Protein AF-A0A7X7MPJ1-F1 (afdb_monomer_lite)

Secondary structure (DSSP, 8-state):
-------------------------------PPP-SPPPP-TTTSEEEEEEES-TTSGGGGS-TT-S-TT-TTEEEEEEEEEHHHH-SBTTB--THHHHHHHHHHHHTT-EEEEEEES--SS-S-SS-HHHHHH-

Sequence (135 aa):
MSAIFQAVGRLGVCAAVLAGALRAEERITLRPQDDGRALLNPGMGWTMHFYSNIPGNYGSKLEPSDALDGFPGCSVVYLRIPWSYLEPEEGVFNWAILDTPAQRWIARGGRVAFRITCSESWLRYATPEWVKKAG

Structure (mmCIF, N/CA/C/O backbone):
data_AF-A0A7X7MPJ1-F1
#
_entry.id   AF-A0A7X7MPJ1-F1
#
loop_
_atom_site.group_PDB
_atom_site.id
_atom_site.type_symbol
_atom_site.label_atom_id
_atom_site.label_alt_id
_atom_site.label_comp_id
_atom_site.label_asym_id
_atom_site.label_entity_id
_atom_site.label_seq_id
_atom_site.pdbx_PDB_ins_code
_atom_site.Cartn_x
_atom_site.Cartn_y
_atom_site.Cartn_z
_atom_site.occupancy
_atom_site.B_iso_or_equiv
_atom_site.auth_seq_id
_atom_site.auth_comp_id
_atom_site.auth_asym_id
_atom_site.auth_atom_id
_atom_site.pdbx_PDB_model_num
ATOM 1 N N . MET A 1 1 ? -88.950 -8.083 -41.321 1.00 34.47 1 MET A N 1
ATOM 2 C CA . MET A 1 1 ? -88.045 -9.184 -41.706 1.00 34.47 1 MET A CA 1
ATOM 3 C C . MET A 1 1 ? -86.700 -8.885 -41.053 1.00 34.47 1 MET A C 1
ATOM 5 O O . MET A 1 1 ? -86.146 -7.873 -41.437 1.00 34.47 1 MET A O 1
ATOM 9 N N . SER A 1 2 ? -86.314 -9.673 -40.028 1.00 35.56 2 SER A N 1
ATOM 10 C CA . SER A 1 2 ? -85.000 -9.818 -39.333 1.00 35.56 2 SER A CA 1
ATOM 11 C C . SER A 1 2 ? -84.129 -8.578 -39.038 1.00 35.56 2 SER A C 1
ATOM 13 O O . SER A 1 2 ? -83.946 -7.741 -39.897 1.00 35.56 2 SER A O 1
ATOM 15 N N . ALA A 1 3 ? -83.423 -8.407 -37.919 1.00 38.91 3 ALA A N 1
ATOM 16 C CA . ALA A 1 3 ? -83.195 -9.178 -36.701 1.00 38.91 3 ALA A CA 1
ATOM 17 C C . ALA A 1 3 ? -82.470 -8.258 -35.675 1.00 38.91 3 ALA A C 1
ATOM 19 O O . ALA A 1 3 ? -81.662 -7.422 -36.057 1.00 38.91 3 ALA A O 1
ATOM 20 N N . ILE A 1 4 ? -82.838 -8.395 -34.397 1.00 39.94 4 ILE A N 1
ATOM 21 C CA . ILE A 1 4 ? -82.023 -8.544 -33.166 1.00 39.94 4 ILE A CA 1
ATOM 22 C C . ILE A 1 4 ? -80.569 -7.985 -33.136 1.00 39.94 4 ILE A C 1
ATOM 24 O O . ILE A 1 4 ? -79.739 -8.475 -33.889 1.00 39.94 4 ILE A O 1
ATOM 28 N N . PHE A 1 5 ? -80.231 -7.090 -32.179 1.00 35.00 5 PHE A N 1
ATOM 29 C CA . PHE A 1 5 ? -79.292 -7.299 -31.032 1.00 35.00 5 PHE A CA 1
ATOM 30 C C . PHE A 1 5 ? -78.808 -5.987 -30.341 1.00 35.00 5 PHE A C 1
ATOM 32 O O . PHE A 1 5 ? -78.252 -5.105 -30.976 1.00 35.00 5 PHE A O 1
ATOM 39 N N . GLN A 1 6 ? -79.005 -5.949 -29.009 1.00 31.42 6 GLN A N 1
ATOM 40 C CA . GLN A 1 6 ? -78.180 -5.396 -27.905 1.00 31.42 6 GLN A CA 1
ATOM 41 C C . GLN A 1 6 ? -77.614 -3.955 -27.895 1.00 31.42 6 GLN A C 1
ATOM 43 O O . GLN A 1 6 ? -76.775 -3.594 -28.706 1.00 31.42 6 GLN A O 1
ATOM 48 N N . ALA A 1 7 ? -77.923 -3.214 -26.815 1.00 36.84 7 ALA A N 1
ATOM 49 C CA . ALA A 1 7 ? -77.010 -2.895 -25.686 1.00 36.84 7 ALA A CA 1
ATOM 50 C C . ALA A 1 7 ? -77.654 -1.795 -24.798 1.00 36.84 7 ALA A C 1
ATOM 52 O O . ALA A 1 7 ? -77.912 -0.693 -25.264 1.00 36.84 7 ALA A O 1
ATOM 53 N N . VAL A 1 8 ? -78.185 -2.121 -23.607 1.00 40.06 8 VAL A N 1
ATOM 54 C CA . VAL A 1 8 ? -77.540 -1.950 -22.276 1.00 40.06 8 VAL A CA 1
ATOM 55 C C . VAL A 1 8 ? -76.994 -0.519 -22.096 1.00 40.06 8 VAL A C 1
ATOM 57 O O . VAL A 1 8 ? -76.069 -0.125 -22.784 1.00 40.06 8 VAL A O 1
ATOM 60 N N . GLY A 1 9 ? -77.502 0.360 -21.230 1.00 37.50 9 GLY A N 1
ATOM 61 C CA . GLY A 1 9 ? -78.063 0.146 -19.898 1.00 37.50 9 GLY A CA 1
ATOM 62 C C . GLY A 1 9 ? -77.209 0.906 -18.871 1.00 37.50 9 GLY A C 1
ATOM 63 O O . GLY A 1 9 ? -76.298 0.326 -18.307 1.00 37.50 9 GLY A O 1
ATOM 64 N N . ARG A 1 10 ? -77.505 2.207 -18.707 1.00 43.69 10 ARG A N 1
ATOM 65 C CA . ARG A 1 10 ? -77.183 3.147 -17.604 1.00 43.69 10 ARG A CA 1
ATOM 66 C C . ARG A 1 10 ? -75.863 2.963 -16.820 1.00 43.69 10 ARG A C 1
ATOM 68 O O . ARG A 1 10 ? -75.727 2.064 -16.000 1.00 43.69 10 ARG A O 1
ATOM 75 N N . LEU A 1 11 ? -74.983 3.963 -16.952 1.00 39.12 11 LEU A N 1
ATOM 76 C CA . LEU A 1 11 ? -73.882 4.263 -16.026 1.00 39.12 11 LEU A CA 1
ATOM 77 C C . LEU A 1 11 ? -74.414 4.446 -14.590 1.00 39.12 11 LEU A C 1
ATOM 79 O O . LEU A 1 11 ? -75.090 5.431 -14.294 1.00 39.12 11 LEU A O 1
ATOM 83 N N . GLY A 1 12 ? -74.078 3.510 -13.705 1.00 41.78 12 GLY A N 1
ATOM 84 C CA . GLY A 1 12 ? -74.145 3.666 -12.254 1.00 41.78 12 GLY A CA 1
ATOM 85 C C . GLY A 1 12 ? -72.729 3.798 -11.699 1.00 41.78 12 GLY A C 1
ATOM 86 O O . GLY A 1 12 ? -71.883 2.942 -11.938 1.00 41.78 12 GLY A O 1
ATOM 87 N N . VAL A 1 13 ? -72.466 4.899 -11.001 1.00 51.47 13 VAL A N 1
ATOM 88 C CA . VAL A 1 13 ? -71.190 5.218 -10.351 1.00 51.47 13 VAL A CA 1
ATOM 89 C C . VAL A 1 13 ? -70.937 4.251 -9.189 1.00 51.47 13 VAL A C 1
ATOM 91 O O . VAL A 1 13 ? -71.749 4.174 -8.27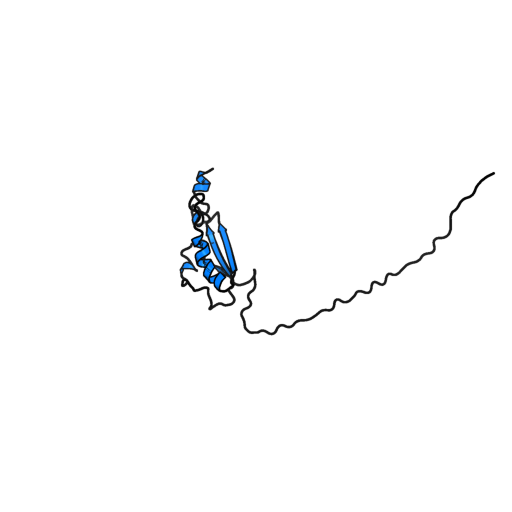3 1.00 51.47 13 VAL A O 1
ATOM 94 N N . CYS A 1 14 ? -69.779 3.587 -9.174 1.00 37.72 14 CYS A N 1
ATOM 95 C CA . CYS A 1 14 ? -69.234 2.942 -7.978 1.00 37.72 14 CYS A CA 1
ATOM 96 C C . CYS A 1 14 ? -67.811 3.456 -7.733 1.00 37.72 14 CYS A C 1
ATOM 98 O O . CYS A 1 14 ? -66.851 2.996 -8.346 1.00 37.72 14 CYS A O 1
ATOM 100 N N . ALA A 1 15 ? -67.684 4.425 -6.827 1.00 47.81 15 ALA A N 1
ATOM 101 C CA . ALA A 1 15 ? -66.406 4.844 -6.269 1.00 47.81 15 ALA A CA 1
ATOM 102 C C . ALA A 1 15 ? -65.975 3.820 -5.207 1.00 47.81 15 ALA A C 1
ATOM 104 O O . ALA A 1 15 ? -66.457 3.844 -4.076 1.00 47.81 15 ALA A O 1
ATOM 105 N N . ALA A 1 16 ? -65.092 2.894 -5.576 1.00 52.28 16 ALA A N 1
ATOM 106 C CA . ALA A 1 16 ? -64.440 2.013 -4.617 1.00 52.28 16 ALA A CA 1
ATOM 107 C C . ALA A 1 16 ? -63.276 2.769 -3.957 1.00 52.28 16 ALA A C 1
ATOM 109 O O . ALA A 1 16 ? -62.228 2.979 -4.567 1.00 52.28 16 ALA A O 1
ATOM 110 N N . VAL A 1 17 ? -63.467 3.199 -2.709 1.00 54.06 17 VAL A N 1
ATOM 111 C CA . VAL A 1 17 ? -62.388 3.722 -1.864 1.00 54.06 17 VAL A CA 1
ATOM 112 C C . VAL A 1 17 ? -61.537 2.537 -1.407 1.00 54.06 17 VAL A C 1
ATOM 114 O O . VAL A 1 17 ? -61.923 1.784 -0.516 1.00 54.06 17 VAL A O 1
ATOM 117 N N . LEU A 1 18 ? -60.373 2.357 -2.032 1.00 54.12 18 LEU A N 1
ATOM 118 C CA . LEU A 1 18 ? -59.328 1.456 -1.549 1.00 54.12 18 LEU A CA 1
ATOM 119 C C . LEU A 1 18 ? -58.649 2.104 -0.336 1.00 54.12 18 LEU A C 1
ATOM 121 O O . LEU A 1 18 ? -57.718 2.896 -0.471 1.00 54.12 18 LEU A O 1
ATOM 125 N N . ALA A 1 19 ? -59.126 1.773 0.863 1.00 54.78 19 ALA A N 1
ATOM 126 C CA . ALA A 1 19 ? -58.423 2.068 2.104 1.00 54.78 19 ALA A CA 1
ATOM 127 C C . ALA A 1 19 ? -57.195 1.148 2.213 1.00 54.78 19 ALA A C 1
ATOM 129 O O . ALA A 1 19 ? -57.261 0.045 2.755 1.00 54.78 19 ALA A O 1
ATOM 130 N N . GLY A 1 20 ? -56.067 1.585 1.653 1.00 53.88 20 GLY A N 1
ATOM 131 C CA . GLY A 1 20 ? -54.774 0.958 1.901 1.00 53.88 20 GLY A CA 1
ATOM 132 C C . GLY A 1 20 ? -54.358 1.204 3.349 1.00 53.88 20 GLY A C 1
ATOM 133 O O . GLY A 1 20 ? -54.020 2.327 3.715 1.00 53.88 20 GLY A O 1
ATOM 134 N N . ALA A 1 21 ? -54.389 0.167 4.186 1.00 59.69 21 ALA A N 1
ATOM 135 C CA . ALA A 1 21 ? -53.806 0.230 5.519 1.00 59.69 21 ALA A CA 1
ATOM 136 C C . ALA A 1 21 ? -52.279 0.359 5.386 1.00 59.69 21 ALA A C 1
ATOM 138 O O . ALA A 1 21 ? -51.592 -0.604 5.047 1.00 59.69 21 ALA A O 1
ATOM 139 N N . LEU A 1 22 ? -51.752 1.557 5.646 1.00 60.38 22 LEU A N 1
ATOM 140 C CA . LEU A 1 22 ? -50.323 1.784 5.852 1.00 60.38 22 LEU A CA 1
ATOM 141 C C . LEU A 1 22 ? -49.883 0.944 7.058 1.00 60.38 22 LEU A C 1
ATOM 143 O O . LEU A 1 22 ? -50.176 1.279 8.205 1.00 60.38 22 LEU A O 1
ATOM 147 N N . ARG A 1 23 ? -49.211 -0.182 6.806 1.00 64.69 23 ARG A N 1
ATOM 148 C CA . ARG A 1 23 ? -48.540 -0.945 7.861 1.00 64.69 23 ARG A CA 1
ATOM 149 C C . ARG A 1 23 ? -47.374 -0.100 8.362 1.00 64.69 23 ARG A C 1
ATOM 151 O O . ARG A 1 23 ? -46.430 0.145 7.619 1.00 64.69 23 ARG A O 1
ATOM 158 N N . ALA A 1 24 ? -47.470 0.364 9.605 1.00 68.44 24 ALA A N 1
ATOM 159 C CA . ALA A 1 24 ? -46.345 0.973 10.293 1.00 68.44 24 ALA A CA 1
ATOM 160 C C . ALA A 1 24 ? -45.223 -0.067 10.387 1.00 68.44 24 ALA A C 1
ATOM 162 O O . ALA A 1 24 ? -45.422 -1.155 10.926 1.00 68.44 24 ALA A O 1
ATOM 163 N N . GLU A 1 25 ? -44.074 0.254 9.805 1.00 77.88 25 GLU A N 1
ATOM 164 C CA . GLU A 1 25 ? -42.878 -0.573 9.883 1.00 77.88 25 GLU A CA 1
ATOM 165 C C . GLU A 1 25 ? -42.405 -0.614 11.343 1.00 77.88 25 GLU A C 1
ATOM 167 O O . GLU A 1 25 ? -42.252 0.429 11.990 1.00 77.88 25 GLU A O 1
ATOM 172 N N . GLU A 1 26 ? -42.236 -1.816 11.893 1.00 82.56 26 GLU A N 1
ATOM 173 C CA . GLU A 1 26 ? -41.813 -2.000 13.278 1.00 82.56 26 GLU A CA 1
ATOM 174 C C . GLU A 1 26 ? -40.368 -1.505 13.434 1.00 82.56 26 GLU A C 1
ATOM 176 O O . GLU A 1 26 ? -39.416 -2.116 12.950 1.00 82.56 26 GLU A O 1
ATOM 181 N N . ARG A 1 27 ? -40.195 -0.346 14.080 1.00 86.12 27 ARG A N 1
ATOM 182 C CA . ARG A 1 27 ? -38.871 0.229 14.338 1.00 86.12 27 ARG A CA 1
ATOM 183 C C . ARG A 1 27 ? -38.269 -0.369 15.598 1.00 86.12 27 ARG A C 1
ATOM 185 O O . ARG A 1 27 ? -38.698 -0.060 16.707 1.00 86.12 27 ARG A O 1
ATOM 192 N N . ILE A 1 28 ? -37.195 -1.127 15.426 1.00 90.00 28 ILE A N 1
ATOM 193 C CA . ILE A 1 28 ? -36.343 -1.558 16.532 1.00 90.00 28 ILE A CA 1
ATOM 194 C C . ILE A 1 28 ? -35.305 -0.462 16.789 1.00 90.00 28 ILE A C 1
ATOM 196 O O . ILE A 1 28 ? -34.517 -0.117 15.911 1.00 90.00 28 ILE A O 1
ATOM 200 N N . THR A 1 29 ? -35.299 0.098 18.000 1.00 92.00 29 THR A N 1
ATOM 201 C CA . THR A 1 29 ? -34.256 1.040 18.435 1.00 92.00 29 THR A CA 1
ATOM 202 C C . THR A 1 29 ? -33.196 0.291 19.229 1.00 92.00 29 THR A C 1
ATOM 204 O O . THR A 1 29 ? -33.474 -0.209 20.316 1.00 92.00 29 THR A O 1
ATOM 207 N N . LEU A 1 30 ? -31.973 0.245 18.703 1.00 91.06 30 LEU A N 1
ATOM 208 C CA . LEU A 1 30 ? -30.813 -0.316 19.393 1.00 91.06 30 LEU A CA 1
ATOM 209 C C . LEU A 1 30 ? -29.988 0.813 20.020 1.00 91.06 30 LEU A C 1
ATOM 211 O O . LEU A 1 30 ? -29.770 1.852 19.399 1.00 91.06 30 LEU A O 1
ATOM 215 N N . ARG A 1 31 ? -29.515 0.600 21.250 1.00 92.50 31 ARG A N 1
ATOM 216 C CA . ARG A 1 31 ? -28.570 1.486 21.945 1.00 92.50 31 ARG A CA 1
ATOM 217 C C . ARG A 1 31 ? -27.352 0.660 22.356 1.00 92.50 31 ARG A C 1
ATOM 219 O O . ARG A 1 31 ? -27.369 0.083 23.444 1.00 92.50 31 ARG A O 1
ATOM 226 N N . PRO A 1 32 ? -26.343 0.528 21.479 1.00 89.81 32 PRO A N 1
ATOM 227 C CA . PRO A 1 32 ? -25.102 -0.145 21.834 1.00 89.81 32 PRO A CA 1
ATOM 228 C C . PRO A 1 32 ? -24.476 0.538 23.051 1.00 89.81 32 PRO A C 1
ATOM 230 O O . PRO A 1 32 ? -24.497 1.765 23.148 1.00 89.81 32 PRO A O 1
ATOM 233 N N . GLN A 1 33 ? -23.949 -0.255 23.978 1.00 94.19 33 GLN A N 1
ATOM 234 C CA . GLN A 1 33 ? -23.126 0.266 25.066 1.00 94.19 33 GLN A CA 1
ATOM 235 C C . GLN A 1 33 ? -21.701 0.446 24.549 1.00 94.19 33 GLN A C 1
ATOM 237 O O . GLN A 1 33 ? -21.222 -0.386 23.778 1.00 94.19 33 GLN A O 1
ATOM 242 N N . ASP A 1 34 ? -21.046 1.524 24.965 1.00 92.50 34 ASP A N 1
ATOM 243 C CA . ASP A 1 34 ? -19.623 1.710 24.703 1.00 92.50 34 ASP A CA 1
ATOM 244 C C . ASP A 1 34 ? -18.821 0.712 25.549 1.00 92.50 34 ASP A C 1
ATOM 246 O O . ASP A 1 34 ? -19.013 0.616 26.762 1.00 92.50 34 ASP A O 1
ATOM 250 N N . ASP A 1 35 ? -17.951 -0.055 24.899 1.00 93.12 35 ASP A N 1
ATOM 251 C CA . ASP A 1 35 ? -17.076 -1.040 25.536 1.00 93.12 35 ASP A CA 1
ATOM 252 C C . ASP A 1 35 ? -15.621 -0.554 25.650 1.00 93.12 35 ASP A C 1
ATOM 254 O O . ASP A 1 35 ? -14.742 -1.309 26.074 1.00 93.12 35 ASP A O 1
ATOM 258 N N . GLY A 1 36 ? -15.363 0.706 25.283 1.00 91.62 36 GLY A N 1
ATOM 259 C CA . GLY A 1 36 ? -14.060 1.357 25.373 1.00 91.62 36 GLY A CA 1
ATOM 260 C C . GLY A 1 36 ? -13.042 0.884 24.334 1.00 91.62 36 GLY A C 1
ATOM 261 O O . GLY A 1 36 ? -11.904 1.363 24.338 1.00 91.62 36 GLY A O 1
ATOM 262 N N . ARG A 1 37 ? -13.401 -0.045 23.438 1.00 91.44 37 ARG A N 1
ATOM 263 C CA . ARG A 1 37 ? -12.511 -0.490 22.360 1.00 91.44 37 ARG A CA 1
ATOM 264 C C . ARG A 1 37 ? -12.509 0.528 21.227 1.00 91.44 37 ARG A C 1
ATOM 266 O O . ARG A 1 37 ? -13.514 1.160 20.914 1.00 91.44 37 ARG A O 1
ATOM 273 N N . ALA A 1 38 ? -11.367 0.657 20.557 1.00 90.00 38 ALA A N 1
ATOM 274 C CA . ALA A 1 38 ? -11.283 1.509 19.382 1.00 90.00 38 ALA A CA 1
ATOM 275 C C . ALA A 1 38 ? -12.191 0.974 18.264 1.00 90.00 38 ALA A C 1
ATOM 277 O O . ALA A 1 38 ? -12.082 -0.183 17.853 1.00 90.00 38 ALA A O 1
ATOM 278 N N . LEU A 1 39 ? -13.060 1.840 17.743 1.00 88.06 39 LEU A N 1
ATOM 279 C CA . LEU A 1 39 ? -13.895 1.518 16.595 1.00 88.06 39 LEU A CA 1
ATOM 280 C C . LEU A 1 39 ? -13.025 1.410 15.337 1.00 88.06 39 LEU A C 1
ATOM 282 O O . LEU A 1 39 ? -12.432 2.392 14.885 1.00 88.06 39 LEU A O 1
ATOM 286 N N . LEU A 1 40 ? -13.001 0.226 14.732 1.00 88.69 40 LEU A N 1
ATOM 287 C CA . LEU A 1 40 ? -12.485 0.058 13.380 1.00 88.69 40 LEU A CA 1
ATOM 288 C C . LEU A 1 40 ? -13.587 0.451 12.399 1.00 88.69 40 LEU A C 1
ATOM 290 O O . LEU A 1 40 ? -14.648 -0.166 12.389 1.00 88.69 40 LEU A O 1
ATOM 294 N N . ASN A 1 41 ? -13.337 1.475 11.583 1.00 86.00 41 ASN A N 1
ATOM 295 C CA . ASN A 1 41 ? -14.273 1.944 10.564 1.00 86.00 41 ASN A CA 1
ATOM 296 C C . ASN A 1 41 ? -13.748 1.576 9.163 1.00 86.00 41 ASN A C 1
ATOM 298 O O . ASN A 1 41 ? -12.897 2.283 8.620 1.00 86.00 41 ASN A O 1
ATOM 302 N N . PRO A 1 42 ? -14.175 0.454 8.562 1.00 73.38 42 PRO A N 1
ATOM 303 C CA . PRO A 1 42 ? -13.696 0.059 7.243 1.00 73.38 42 PRO A CA 1
ATOM 304 C C . PRO A 1 42 ? -14.004 1.130 6.185 1.00 73.38 42 PRO A C 1
ATOM 306 O O . PRO A 1 42 ? -15.131 1.595 6.072 1.00 73.38 42 PRO A O 1
ATOM 309 N N . GLY A 1 43 ? -13.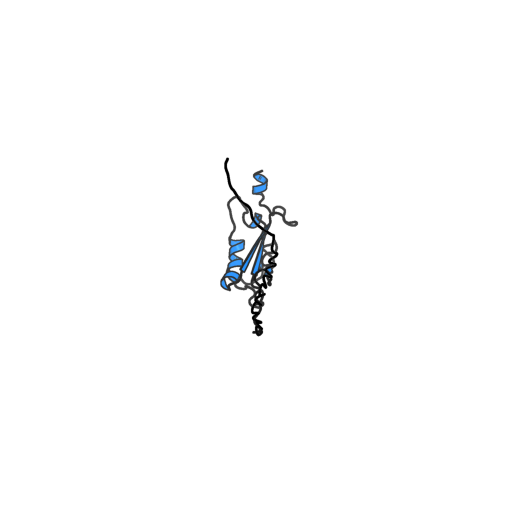003 1.534 5.400 1.00 74.19 43 GLY A N 1
ATOM 310 C CA . GLY A 1 43 ? -13.161 2.517 4.315 1.00 74.19 43 GLY A CA 1
ATOM 311 C C . GLY A 1 43 ? -13.272 3.985 4.753 1.00 74.19 43 GLY A C 1
ATOM 312 O O . GLY A 1 43 ? -13.107 4.868 3.917 1.00 74.19 43 GLY A O 1
ATOM 313 N N . MET A 1 44 ? -13.493 4.255 6.042 1.00 84.38 44 MET A N 1
ATOM 314 C CA . MET A 1 44 ? -13.619 5.610 6.607 1.00 84.38 44 MET A CA 1
ATOM 315 C C . MET A 1 44 ? -12.859 5.784 7.939 1.00 84.38 44 MET A C 1
ATOM 317 O O . MET A 1 44 ? -13.111 6.719 8.698 1.00 84.38 44 MET A O 1
ATOM 321 N N . GLY A 1 45 ? -11.968 4.851 8.264 1.00 86.56 45 GLY A N 1
ATOM 322 C CA . GLY A 1 45 ? -11.195 4.818 9.503 1.00 86.56 45 GLY A CA 1
ATOM 323 C C . GLY A 1 45 ? -9.787 5.375 9.349 1.00 86.56 45 GLY A C 1
ATOM 324 O O . GLY A 1 45 ? -9.407 5.904 8.306 1.00 86.56 45 GLY A O 1
ATOM 325 N N . TRP A 1 46 ? -8.993 5.225 10.406 1.00 92.12 46 TRP A N 1
ATOM 326 C CA . TRP A 1 46 ? -7.610 5.685 10.418 1.00 92.12 46 TRP A CA 1
ATOM 327 C C . TRP A 1 46 ? -6.714 4.792 9.560 1.00 92.12 46 TRP A C 1
ATOM 329 O O . TRP A 1 46 ? -6.766 3.559 9.641 1.00 92.12 46 TRP A O 1
ATOM 339 N N . THR A 1 47 ? -5.866 5.437 8.763 1.00 92.94 47 THR A N 1
ATOM 340 C CA . THR A 1 47 ? -4.919 4.779 7.863 1.00 92.94 47 THR A CA 1
ATOM 341 C C . THR A 1 47 ? -3.493 5.241 8.136 1.00 92.94 47 THR A C 1
ATOM 343 O O . THR A 1 47 ? -3.234 6.443 8.214 1.00 92.94 47 THR A O 1
ATOM 346 N N . MET A 1 48 ? -2.549 4.304 8.197 1.00 93.19 48 MET A N 1
ATOM 347 C CA . MET A 1 48 ? -1.121 4.609 8.262 1.00 93.19 48 MET A CA 1
ATOM 348 C C . MET A 1 48 ? -0.548 4.755 6.859 1.00 93.19 48 MET A C 1
ATOM 350 O O . MET A 1 48 ? -0.538 3.799 6.089 1.00 93.19 48 MET A O 1
ATOM 354 N N . HIS A 1 49 ? 0.000 5.923 6.542 1.00 94.19 49 HIS A N 1
ATOM 355 C CA . HIS A 1 49 ? 0.786 6.117 5.328 1.00 94.19 49 HIS A CA 1
ATOM 356 C C . HIS A 1 49 ? 2.177 5.520 5.529 1.00 94.19 49 HIS A C 1
ATOM 358 O O . HIS A 1 49 ? 3.086 6.184 6.024 1.00 94.19 49 HIS A O 1
ATOM 364 N N . PHE A 1 50 ? 2.341 4.256 5.151 1.00 95.25 50 PHE A N 1
ATOM 365 C CA . PHE A 1 50 ? 3.633 3.586 5.239 1.00 95.25 50 PHE A CA 1
ATOM 366 C C . PHE A 1 50 ? 4.564 4.086 4.139 1.00 95.25 50 PHE A C 1
ATOM 368 O O . PHE A 1 50 ? 5.670 4.536 4.426 1.00 95.25 50 PHE A O 1
ATOM 375 N N . TYR A 1 51 ? 4.065 4.099 2.899 1.00 94.38 51 TYR A N 1
ATOM 376 C CA . TYR A 1 51 ? 4.680 4.834 1.804 1.00 94.38 51 TYR A CA 1
ATOM 377 C C . TYR A 1 51 ? 3.813 6.026 1.434 1.00 94.38 51 TYR A C 1
ATOM 379 O O . TYR A 1 51 ? 2.626 5.892 1.132 1.00 94.38 51 TYR A O 1
ATOM 387 N N . SER A 1 52 ? 4.443 7.195 1.402 1.00 89.06 52 SER A N 1
ATOM 388 C CA . SER A 1 52 ? 3.918 8.380 0.735 1.00 89.06 52 SER A CA 1
ATOM 389 C C . SER A 1 52 ? 4.926 8.776 -0.337 1.00 89.06 52 SER A C 1
ATOM 391 O O . SER A 1 52 ? 5.694 9.723 -0.176 1.00 89.06 52 SER A O 1
ATOM 393 N N . ASN A 1 53 ? 4.971 7.969 -1.401 1.00 84.38 53 ASN A N 1
ATOM 394 C CA . ASN A 1 53 ? 5.799 8.108 -2.606 1.00 84.38 53 ASN A CA 1
ATOM 395 C C . ASN A 1 53 ? 7.275 7.741 -2.472 1.00 84.38 53 ASN A C 1
ATOM 397 O O . ASN A 1 53 ? 7.857 7.245 -3.431 1.00 84.38 53 ASN A O 1
ATOM 401 N N . ILE A 1 54 ? 7.879 7.985 -1.310 1.00 88.38 54 ILE A N 1
ATOM 402 C CA . ILE A 1 54 ? 9.304 7.742 -1.072 1.00 88.38 54 ILE A CA 1
ATOM 403 C C . ILE A 1 54 ? 9.448 6.534 -0.135 1.00 88.38 54 ILE A C 1
ATOM 405 O O . ILE A 1 54 ? 9.086 6.653 1.039 1.00 88.38 54 ILE A O 1
ATOM 409 N N . PRO A 1 55 ? 9.992 5.392 -0.606 1.00 87.25 55 PRO A N 1
ATOM 410 C CA . PRO A 1 55 ? 10.120 4.176 0.199 1.00 87.25 55 PRO A CA 1
ATOM 411 C C . PRO A 1 55 ? 10.950 4.336 1.472 1.00 87.25 55 PRO A C 1
ATOM 413 O O . PRO A 1 55 ? 10.740 3.604 2.428 1.00 87.25 55 PRO A O 1
ATOM 416 N N . GLY A 1 56 ? 11.874 5.300 1.499 1.00 88.88 56 GLY A N 1
ATOM 417 C CA . GLY A 1 56 ? 12.720 5.598 2.656 1.00 88.88 56 GLY A CA 1
ATOM 418 C C . GLY A 1 56 ? 12.049 6.416 3.764 1.00 88.88 56 GLY A C 1
ATOM 419 O O . GLY A 1 56 ? 12.692 6.670 4.781 1.00 88.88 56 GLY A O 1
ATOM 420 N N . ASN A 1 57 ? 10.781 6.812 3.617 1.00 90.19 57 ASN A N 1
ATOM 421 C CA . ASN A 1 57 ? 10.071 7.640 4.595 1.00 90.19 57 ASN A CA 1
ATOM 422 C C . ASN A 1 57 ? 9.065 6.849 5.450 1.00 90.19 57 ASN A C 1
ATOM 424 O O . ASN A 1 57 ? 8.691 5.725 5.131 1.00 90.19 57 ASN A O 1
ATOM 428 N N . TYR A 1 58 ? 8.576 7.507 6.508 1.00 92.25 58 TYR A N 1
ATOM 429 C CA . TYR A 1 58 ? 7.485 7.052 7.379 1.00 92.25 58 TYR A CA 1
ATOM 430 C C . TYR A 1 58 ? 7.663 5.618 7.881 1.00 92.25 58 TYR A C 1
ATOM 432 O O . TYR A 1 58 ? 8.456 5.382 8.791 1.00 92.25 58 TYR A O 1
ATOM 440 N N . GLY A 1 59 ? 6.926 4.679 7.284 1.00 91.56 59 GLY A N 1
ATOM 441 C CA . GLY A 1 59 ? 6.869 3.286 7.687 1.00 91.56 59 GLY A CA 1
ATOM 442 C C . GLY A 1 59 ? 8.209 2.562 7.608 1.00 91.56 59 GLY A C 1
ATOM 443 O O . GLY A 1 59 ? 8.431 1.617 8.359 1.00 91.56 59 GLY A O 1
ATOM 444 N N . SER A 1 60 ? 9.131 3.035 6.765 1.00 89.88 60 SER A N 1
ATOM 445 C CA . SER A 1 60 ? 10.505 2.520 6.685 1.00 89.88 60 SER A CA 1
ATOM 446 C C . SER A 1 60 ? 11.280 2.597 8.002 1.00 89.88 60 SER A C 1
ATOM 448 O O . SER A 1 60 ? 12.273 1.897 8.164 1.00 89.88 60 SER A O 1
ATOM 450 N N . LYS A 1 61 ? 10.846 3.470 8.919 1.00 92.19 61 LYS A N 1
ATOM 451 C CA . LYS A 1 61 ? 11.469 3.700 10.226 1.00 92.19 61 LYS A CA 1
ATOM 452 C C . LYS A 1 61 ? 10.837 2.870 11.341 1.00 92.19 61 LYS A C 1
ATOM 454 O O . LYS A 1 61 ? 11.284 2.969 12.477 1.00 92.19 61 LYS A O 1
ATOM 459 N N . LEU A 1 62 ? 9.772 2.126 11.040 1.00 92.62 62 LEU A N 1
ATOM 460 C CA . LEU A 1 62 ? 9.139 1.229 11.998 1.00 92.62 62 LEU A CA 1
ATOM 461 C C . LEU A 1 62 ? 9.960 -0.048 12.129 1.00 92.62 62 LEU A C 1
ATOM 463 O O . LEU A 1 62 ? 10.499 -0.549 11.138 1.00 92.62 62 LEU A O 1
ATOM 467 N N . GLU A 1 63 ? 9.958 -0.620 13.329 1.00 92.38 63 GLU A N 1
ATOM 468 C CA . GLU A 1 63 ? 10.490 -1.963 13.539 1.00 92.38 63 GLU A CA 1
ATOM 469 C C . GLU A 1 63 ? 9.782 -2.972 12.614 1.00 92.38 63 GLU A C 1
ATOM 471 O O . GLU A 1 63 ? 8.603 -2.786 12.285 1.00 92.38 63 GLU A O 1
ATOM 476 N N . PRO A 1 64 ? 10.450 -4.052 12.170 1.00 88.38 64 PRO A N 1
ATOM 477 C CA . PRO A 1 64 ? 9.889 -4.978 11.183 1.00 88.38 64 PRO A CA 1
ATOM 478 C C . PRO A 1 64 ? 8.522 -5.567 11.562 1.00 88.38 64 PRO A C 1
ATOM 480 O O . PRO A 1 64 ? 7.676 -5.769 10.690 1.00 88.38 64 PRO A O 1
ATOM 483 N N . SER A 1 65 ? 8.287 -5.809 12.853 1.00 89.00 65 SER A N 1
ATOM 484 C CA . SER A 1 65 ? 7.023 -6.332 13.381 1.00 89.00 65 SER A CA 1
ATOM 485 C C . SER A 1 65 ? 6.024 -5.252 13.792 1.00 89.00 65 SER A C 1
ATOM 487 O O . SER A 1 65 ? 4.878 -5.580 14.082 1.00 89.00 65 SER A O 1
ATOM 489 N N . ASP A 1 66 ? 6.430 -3.982 13.841 1.00 92.00 66 ASP A N 1
ATOM 490 C CA . ASP A 1 66 ? 5.569 -2.911 14.334 1.00 92.00 66 ASP A CA 1
ATOM 491 C C . ASP A 1 66 ? 4.515 -2.551 13.286 1.00 92.00 66 ASP A C 1
ATOM 493 O O . ASP A 1 66 ? 4.825 -2.046 12.201 1.00 92.00 66 ASP A O 1
ATOM 497 N N . ALA A 1 67 ? 3.261 -2.833 13.623 1.00 90.69 67 ALA A N 1
ATOM 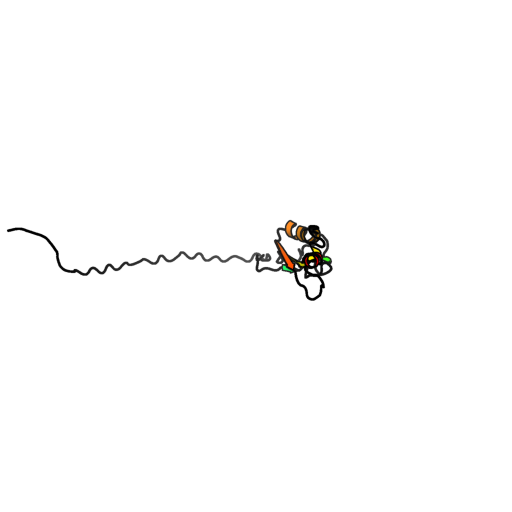498 C CA . ALA A 1 67 ? 2.092 -2.490 12.832 1.00 90.69 67 ALA A CA 1
ATOM 499 C C . ALA A 1 67 ? 1.289 -1.323 13.442 1.00 90.69 67 ALA A C 1
ATOM 501 O O . ALA A 1 67 ? 0.181 -1.053 12.990 1.00 90.69 67 ALA A O 1
ATOM 502 N N . LEU A 1 68 ? 1.836 -0.586 14.414 1.00 90.56 68 LEU A N 1
ATOM 503 C CA . LEU A 1 68 ? 1.169 0.447 15.219 1.00 90.56 68 LEU A CA 1
ATOM 504 C C . LEU A 1 68 ? 0.151 -0.111 16.217 1.00 90.56 68 LEU A C 1
ATOM 506 O O . LEU A 1 68 ? -0.987 0.359 16.292 1.00 90.56 68 LEU A O 1
ATOM 510 N N . ASP A 1 69 ? 0.548 -1.101 17.010 1.00 87.44 69 ASP A N 1
ATOM 511 C CA . ASP A 1 69 ? -0.335 -1.699 18.025 1.00 87.44 69 ASP A CA 1
ATOM 512 C C . ASP A 1 69 ? -0.729 -0.703 19.130 1.00 87.44 69 ASP A C 1
ATOM 514 O O . ASP A 1 69 ? -1.804 -0.809 19.717 1.00 87.44 69 ASP A O 1
ATOM 518 N N . GLY A 1 70 ? 0.085 0.336 19.348 1.00 90.19 70 GLY A N 1
ATOM 519 C CA . GLY A 1 70 ? -0.236 1.453 20.242 1.00 90.19 70 GLY A CA 1
ATOM 520 C C . GLY A 1 70 ? -1.368 2.364 19.748 1.00 90.19 70 GLY A C 1
ATOM 521 O O . GLY A 1 70 ? -1.834 3.210 20.510 1.00 90.19 70 GLY A O 1
ATOM 522 N N . PHE A 1 71 ? -1.833 2.208 18.501 1.00 91.62 71 PHE A N 1
ATOM 523 C CA . PHE A 1 71 ? -2.965 2.963 17.964 1.00 91.62 71 PHE A CA 1
ATOM 524 C C . PHE A 1 71 ? -4.038 2.027 17.379 1.00 91.62 71 PHE A C 1
ATOM 526 O O . PHE A 1 71 ? -4.170 1.907 16.157 1.00 91.62 71 PHE A O 1
ATOM 533 N N . PRO A 1 72 ? -4.850 1.382 18.240 1.00 88.38 72 PRO A N 1
ATOM 534 C CA . PRO A 1 72 ? -5.741 0.288 17.846 1.00 88.38 72 PRO A CA 1
ATOM 535 C C . PRO A 1 72 ? -6.843 0.684 16.852 1.00 88.38 72 PRO A C 1
ATOM 537 O O . PRO A 1 72 ? -7.402 -0.186 16.200 1.00 88.38 72 PRO A O 1
ATOM 540 N N . GLY A 1 73 ? -7.149 1.977 16.690 1.00 90.06 73 GLY A N 1
ATOM 541 C CA . GLY A 1 73 ? -8.099 2.465 15.680 1.00 90.06 73 GLY A CA 1
ATOM 542 C C . GLY A 1 73 ? -7.549 2.483 14.246 1.00 90.06 73 GLY A C 1
ATOM 543 O O . GLY A 1 73 ? -8.319 2.596 13.288 1.00 90.06 73 GLY A O 1
ATOM 544 N N . CYS A 1 74 ? -6.227 2.378 14.074 1.00 91.88 74 CYS A N 1
ATOM 545 C CA . CYS A 1 74 ? -5.574 2.356 12.768 1.00 91.88 74 CYS A CA 1
ATOM 546 C C . CYS A 1 74 ? -5.555 0.934 12.209 1.00 91.88 74 CYS A C 1
ATOM 548 O O . CYS A 1 74 ? -4.671 0.139 12.519 1.00 91.88 74 CYS A O 1
ATOM 550 N N . SER A 1 75 ? -6.536 0.611 11.368 1.00 90.44 75 SER A N 1
ATOM 551 C CA . SER A 1 75 ? -6.714 -0.741 10.814 1.00 90.44 75 SER A CA 1
ATOM 552 C C . SER A 1 75 ? -6.130 -0.925 9.418 1.00 90.44 75 SER A C 1
ATOM 554 O O . SER A 1 75 ? -5.979 -2.063 8.972 1.00 90.44 75 SER A O 1
ATOM 556 N N . VAL A 1 76 ? -5.789 0.162 8.720 1.00 93.56 76 VAL A N 1
ATOM 557 C CA . VAL A 1 76 ? -5.374 0.115 7.314 1.00 93.56 76 VAL A CA 1
ATOM 558 C C . VAL A 1 76 ? -3.955 0.639 7.155 1.00 93.56 76 VAL A C 1
ATOM 560 O O . VAL A 1 76 ? -3.632 1.718 7.650 1.00 93.56 76 VAL A O 1
ATOM 563 N N . VAL A 1 77 ? -3.126 -0.084 6.406 1.00 94.50 77 VAL A N 1
ATOM 564 C CA . VAL A 1 77 ? -1.862 0.448 5.889 1.00 94.50 77 VAL A CA 1
ATOM 565 C C . VAL A 1 77 ? -2.032 0.906 4.451 1.00 94.50 77 VAL A C 1
ATOM 567 O O . VAL A 1 77 ? -2.608 0.206 3.621 1.00 94.50 77 VAL A O 1
ATOM 570 N N . TYR A 1 78 ? -1.536 2.101 4.164 1.00 94.94 78 TYR A N 1
ATOM 571 C CA . TYR A 1 78 ? -1.586 2.729 2.859 1.00 94.94 78 TYR A CA 1
ATOM 572 C C . TYR A 1 78 ? -0.199 2.739 2.218 1.00 94.94 78 TYR A C 1
ATOM 574 O O . TYR A 1 78 ? 0.755 3.315 2.756 1.00 94.94 78 TYR A O 1
ATOM 582 N N . LEU A 1 79 ? -0.100 2.084 1.062 1.00 96.38 79 LEU A N 1
ATOM 583 C CA . LEU A 1 79 ? 1.119 1.900 0.284 1.00 96.38 79 LEU A CA 1
ATOM 584 C C . LEU A 1 79 ? 0.984 2.662 -1.034 1.00 96.38 79 LEU A C 1
ATOM 586 O O . LEU A 1 79 ? 0.403 2.165 -2.003 1.00 96.38 79 LEU A O 1
ATOM 590 N N . ARG A 1 80 ? 1.505 3.892 -1.065 1.00 96.19 80 ARG A N 1
ATOM 591 C CA . ARG A 1 80 ? 1.579 4.692 -2.289 1.00 96.19 80 ARG A CA 1
ATOM 592 C C . ARG A 1 80 ? 2.999 4.716 -2.833 1.00 96.19 80 ARG A C 1
ATOM 594 O O . ARG A 1 80 ? 3.881 5.294 -2.194 1.00 96.19 80 ARG A O 1
ATOM 601 N N . ILE A 1 81 ? 3.188 4.147 -4.020 1.00 96.06 81 ILE A N 1
ATOM 602 C CA . ILE A 1 81 ? 4.485 4.084 -4.701 1.00 96.06 81 ILE A CA 1
ATOM 603 C C . ILE A 1 81 ? 4.355 4.419 -6.197 1.00 96.06 81 ILE A C 1
ATOM 605 O O . ILE A 1 81 ? 3.315 4.142 -6.797 1.00 96.06 81 ILE A O 1
ATOM 609 N N . PRO A 1 82 ? 5.400 4.983 -6.818 1.00 97.06 82 PRO A N 1
ATOM 610 C CA . PRO A 1 82 ? 5.494 5.088 -8.271 1.00 97.06 82 PRO A CA 1
ATOM 611 C C . PRO A 1 82 ? 5.572 3.714 -8.950 1.00 97.06 82 PRO A C 1
ATOM 613 O O . PRO A 1 82 ? 6.188 2.791 -8.412 1.00 97.06 82 PRO A O 1
ATOM 616 N N . TRP A 1 83 ? 5.008 3.589 -10.154 1.00 97.69 83 TRP A N 1
ATOM 617 C CA . TRP A 1 83 ? 5.087 2.363 -10.963 1.00 97.69 83 TRP A CA 1
ATOM 618 C C . TRP A 1 83 ? 6.538 1.966 -11.264 1.00 97.69 83 TRP A C 1
ATOM 620 O O . TRP A 1 83 ? 6.888 0.796 -11.151 1.00 97.69 83 TRP A O 1
ATOM 630 N N . SER A 1 84 ? 7.422 2.929 -11.518 1.00 97.19 84 SER A N 1
ATOM 631 C CA . SER A 1 84 ? 8.850 2.688 -11.765 1.00 97.19 84 SER A CA 1
ATOM 632 C C . SER A 1 84 ? 9.594 1.966 -10.639 1.00 97.19 84 SER A C 1
ATOM 634 O O . SER A 1 84 ? 10.636 1.371 -10.895 1.00 97.19 84 SER A O 1
ATOM 636 N N . TYR A 1 85 ? 9.085 1.987 -9.403 1.00 96.31 85 TYR A N 1
ATOM 637 C CA . TYR A 1 85 ? 9.652 1.199 -8.302 1.00 96.31 85 TYR A CA 1
ATOM 638 C C . TYR A 1 85 ? 9.086 -0.218 -8.230 1.00 96.31 85 TYR A C 1
ATOM 640 O O . TYR A 1 85 ? 9.754 -1.113 -7.713 1.00 96.31 85 TYR A O 1
ATOM 648 N N . LEU A 1 86 ? 7.862 -0.411 -8.723 1.00 97.06 86 LEU A N 1
ATOM 649 C CA . LEU A 1 86 ? 7.205 -1.710 -8.779 1.00 97.06 86 LEU A CA 1
ATOM 650 C C . LEU A 1 86 ? 7.699 -2.538 -9.970 1.00 97.06 86 LEU A C 1
ATOM 652 O O . LEU A 1 86 ? 7.895 -3.736 -9.818 1.00 97.06 86 LEU A O 1
ATOM 656 N N . GLU A 1 87 ? 7.910 -1.910 -11.124 1.00 98.12 87 GLU A N 1
ATOM 657 C CA . GLU A 1 87 ? 8.334 -2.563 -12.367 1.00 98.12 87 GLU A CA 1
ATOM 658 C C . GLU A 1 87 ? 9.460 -1.753 -13.037 1.00 98.12 87 GLU A C 1
ATOM 660 O O . GLU A 1 87 ? 9.226 -0.996 -13.988 1.00 98.12 87 GLU A O 1
ATOM 665 N N . PRO A 1 88 ? 10.690 -1.823 -12.499 1.00 96.75 88 PRO A N 1
ATOM 666 C CA . PRO A 1 88 ? 11.821 -1.052 -13.014 1.00 96.75 88 PRO A CA 1
ATOM 667 C C . PRO A 1 88 ? 12.186 -1.385 -14.470 1.00 96.75 88 PRO A C 1
ATOM 669 O O . PRO A 1 88 ? 12.628 -0.494 -15.199 1.00 96.75 88 PRO A O 1
ATOM 672 N N . GLU A 1 89 ? 11.971 -2.630 -14.900 1.00 97.88 89 GLU A N 1
ATOM 673 C CA . GLU A 1 89 ? 12.177 -3.125 -16.268 1.00 97.88 89 GLU A CA 1
ATOM 674 C C . GLU A 1 89 ? 10.931 -3.894 -16.725 1.00 97.88 89 GLU A C 1
ATOM 676 O O . GLU A 1 89 ? 10.202 -4.421 -15.887 1.00 97.88 89 GLU A O 1
ATOM 681 N N . GLU A 1 90 ? 10.679 -3.958 -18.035 1.00 97.81 90 GLU A N 1
ATOM 682 C CA . GLU A 1 90 ? 9.484 -4.606 -18.593 1.00 97.81 90 GLU A CA 1
ATOM 683 C C . GLU A 1 90 ? 9.389 -6.072 -18.148 1.00 97.81 90 GLU A C 1
ATOM 685 O O . GLU A 1 90 ? 10.289 -6.877 -18.398 1.00 97.81 90 GLU A O 1
ATOM 690 N N . GLY A 1 91 ? 8.305 -6.415 -17.447 1.00 97.88 91 GLY A N 1
ATOM 691 C CA . GLY A 1 91 ? 8.083 -7.758 -16.912 1.00 97.88 91 GLY A CA 1
ATOM 692 C C . GLY A 1 91 ? 8.898 -8.110 -15.660 1.00 97.88 91 GLY A C 1
ATOM 693 O O . GLY A 1 91 ? 8.724 -9.205 -15.118 1.00 97.88 91 GLY A O 1
ATOM 694 N N . VAL A 1 92 ? 9.753 -7.212 -15.158 1.00 98.19 92 VAL A N 1
ATOM 695 C CA . VAL A 1 92 ? 10.557 -7.424 -13.943 1.00 98.19 92 VAL A CA 1
ATOM 696 C C . VAL A 1 92 ? 9.910 -6.696 -12.771 1.00 98.19 92 VAL A C 1
ATOM 698 O O . VAL A 1 92 ? 10.112 -5.501 -12.569 1.00 98.19 92 VAL A O 1
ATOM 701 N N . PHE A 1 93 ? 9.150 -7.433 -11.961 1.00 98.12 93 PHE A N 1
ATOM 702 C CA . PHE A 1 93 ? 8.409 -6.874 -10.830 1.00 98.12 93 PHE A CA 1
ATOM 703 C C . PHE A 1 93 ? 9.134 -7.033 -9.491 1.00 98.12 93 PHE A C 1
ATOM 705 O O . PHE A 1 93 ? 9.565 -8.124 -9.116 1.00 98.12 93 PHE A O 1
ATOM 712 N N . ASN A 1 94 ? 9.162 -5.960 -8.706 1.00 97.06 94 ASN A N 1
ATOM 713 C CA . ASN A 1 94 ? 9.593 -5.951 -7.313 1.00 97.06 94 ASN A CA 1
ATOM 714 C C . ASN A 1 94 ? 8.380 -5.977 -6.366 1.00 97.06 94 ASN A C 1
ATOM 716 O O . ASN A 1 94 ? 8.059 -4.981 -5.723 1.00 97.06 94 ASN A O 1
ATOM 720 N N . TRP A 1 95 ? 7.702 -7.122 -6.253 1.00 96.69 95 TRP A N 1
ATOM 721 C CA . TRP A 1 95 ? 6.542 -7.276 -5.356 1.00 96.69 95 TRP A CA 1
ATOM 722 C C . TRP A 1 95 ? 6.890 -7.135 -3.872 1.00 96.69 95 TRP A C 1
ATOM 724 O O . TRP A 1 95 ? 6.056 -6.699 -3.077 1.00 96.69 95 TRP A O 1
ATOM 734 N N . ALA A 1 96 ? 8.145 -7.407 -3.504 1.00 95.50 96 ALA A N 1
ATOM 735 C CA . ALA A 1 96 ? 8.616 -7.321 -2.127 1.00 95.50 96 ALA A CA 1
ATOM 736 C C . ALA A 1 96 ? 8.419 -5.925 -1.517 1.00 95.50 96 ALA A C 1
ATOM 738 O O . ALA A 1 96 ? 8.215 -5.827 -0.304 1.00 95.50 96 ALA A O 1
ATOM 739 N N . ILE A 1 97 ? 8.428 -4.861 -2.335 1.00 94.69 97 ILE A N 1
ATOM 740 C CA . ILE A 1 97 ? 8.155 -3.497 -1.867 1.00 94.69 97 ILE A CA 1
ATOM 741 C C . ILE A 1 97 ? 6.747 -3.372 -1.276 1.00 94.69 97 ILE A C 1
ATOM 743 O O . ILE A 1 97 ? 6.558 -2.623 -0.330 1.00 94.69 97 ILE A O 1
ATOM 747 N N . LEU A 1 98 ? 5.762 -4.110 -1.787 1.00 95.62 98 LEU A N 1
ATOM 748 C CA . LEU A 1 98 ? 4.387 -4.090 -1.292 1.00 95.62 98 LEU A CA 1
ATOM 749 C C . LEU A 1 98 ? 4.155 -5.174 -0.242 1.00 95.62 98 LEU A C 1
ATOM 751 O O . LEU A 1 98 ? 3.586 -4.895 0.814 1.00 95.62 98 LEU A O 1
ATOM 755 N N . ASP A 1 99 ? 4.629 -6.387 -0.515 1.00 95.25 99 ASP A N 1
ATOM 756 C CA . ASP A 1 99 ? 4.334 -7.553 0.313 1.00 95.25 99 ASP A CA 1
ATOM 757 C C . ASP A 1 99 ? 4.973 -7.440 1.694 1.00 95.25 99 ASP A C 1
ATOM 759 O O . ASP A 1 99 ? 4.295 -7.626 2.704 1.00 95.25 99 ASP A O 1
ATOM 763 N N . THR A 1 100 ? 6.254 -7.068 1.760 1.00 93.12 100 THR A N 1
ATOM 764 C CA . THR A 1 100 ? 7.008 -7.006 3.021 1.00 93.12 100 THR A CA 1
ATOM 765 C C . THR A 1 100 ? 6.327 -6.117 4.069 1.00 93.12 100 THR A C 1
ATOM 767 O O . THR A 1 100 ? 6.066 -6.598 5.174 1.00 93.12 100 THR A O 1
ATOM 770 N N . PRO A 1 101 ? 5.980 -4.843 3.784 1.00 93.81 101 PRO A N 1
ATOM 771 C CA . PRO A 1 101 ? 5.279 -4.021 4.764 1.00 93.81 101 PRO A CA 1
ATOM 772 C C . PRO A 1 101 ? 3.826 -4.455 4.989 1.00 93.81 101 PRO A C 1
ATOM 774 O O . PRO A 1 101 ? 3.319 -4.250 6.091 1.00 93.81 101 PRO A O 1
ATOM 777 N N . ALA A 1 102 ? 3.158 -5.054 3.998 1.00 94.81 102 ALA A N 1
ATOM 778 C CA . ALA A 1 102 ? 1.773 -5.502 4.121 1.00 94.81 102 ALA A CA 1
ATOM 779 C C . ALA A 1 102 ? 1.603 -6.656 5.123 1.00 94.81 102 ALA A C 1
ATOM 781 O O . ALA A 1 102 ? 0.624 -6.659 5.877 1.00 94.81 102 ALA A O 1
ATOM 782 N N . GLN A 1 103 ? 2.550 -7.604 5.172 1.00 94.81 103 GLN A N 1
ATOM 783 C CA . GLN A 1 103 ? 2.412 -8.838 5.961 1.00 94.81 103 GLN A CA 1
ATOM 784 C C . GLN A 1 103 ? 2.085 -8.589 7.439 1.00 94.81 103 GLN A C 1
ATOM 786 O O . GLN A 1 103 ? 1.189 -9.228 7.983 1.00 94.81 103 GLN A O 1
ATOM 791 N N . ARG A 1 104 ? 2.735 -7.620 8.090 1.00 91.81 104 ARG A N 1
ATOM 792 C CA . ARG A 1 104 ? 2.479 -7.301 9.510 1.00 91.81 104 ARG A CA 1
ATOM 793 C C . ARG A 1 104 ? 1.072 -6.749 9.773 1.00 91.81 104 ARG A C 1
ATOM 795 O O . ARG A 1 104 ? 0.489 -7.041 10.811 1.00 91.81 104 ARG A O 1
ATOM 802 N N . TRP A 1 105 ? 0.485 -6.005 8.830 1.00 92.94 105 TRP A N 1
ATOM 803 C CA . TRP A 1 105 ? -0.910 -5.569 8.948 1.00 92.94 105 TRP A CA 1
ATOM 804 C C . TRP A 1 105 ? -1.874 -6.723 8.686 1.00 92.94 105 TRP A C 1
ATOM 806 O O . TRP A 1 105 ? -2.877 -6.838 9.385 1.00 92.94 105 TRP A O 1
ATOM 816 N N . ILE A 1 106 ? -1.563 -7.595 7.725 1.00 93.44 106 ILE A N 1
ATOM 817 C CA . ILE A 1 106 ? -2.371 -8.785 7.424 1.00 93.44 106 ILE A CA 1
ATOM 818 C C . ILE A 1 106 ? -2.391 -9.741 8.624 1.00 93.44 106 ILE A C 1
ATOM 820 O O . ILE A 1 106 ? -3.463 -10.193 9.022 1.00 93.44 106 ILE A O 1
ATOM 824 N N . ALA A 1 107 ? -1.236 -9.989 9.246 1.00 92.81 107 ALA A N 1
ATOM 825 C CA . ALA A 1 107 ? -1.091 -10.902 10.381 1.00 92.81 107 ALA A CA 1
ATOM 826 C C . ALA A 1 107 ? -1.973 -10.525 11.586 1.00 92.81 107 ALA A C 1
ATOM 828 O O . ALA A 1 107 ? -2.426 -11.403 12.315 1.00 92.81 107 ALA A O 1
ATOM 829 N N . ARG A 1 108 ? -2.274 -9.233 11.767 1.00 88.38 108 ARG A N 1
ATOM 830 C CA . ARG A 1 108 ? -3.172 -8.728 12.821 1.00 88.38 108 ARG A CA 1
ATOM 831 C C . ARG A 1 108 ? -4.623 -8.502 12.372 1.00 88.38 108 ARG A C 1
ATOM 833 O O . ARG A 1 108 ? -5.389 -7.850 13.075 1.00 88.38 108 ARG A O 1
ATOM 840 N N . GLY A 1 109 ? -4.999 -8.975 11.182 1.00 89.25 109 GLY A N 1
ATOM 841 C CA . GLY A 1 109 ? -6.348 -8.810 10.627 1.00 89.25 109 GLY A CA 1
ATOM 842 C C . GLY A 1 109 ? -6.653 -7.410 10.075 1.00 89.25 109 GLY A C 1
ATOM 843 O O . GLY A 1 109 ? -7.814 -7.083 9.823 1.00 89.25 109 GLY A O 1
ATOM 844 N N . GLY A 1 110 ? -5.628 -6.579 9.880 1.00 90.50 110 GLY A N 1
ATOM 845 C CA . GLY A 1 110 ? -5.745 -5.276 9.236 1.00 90.50 110 GLY A CA 1
ATOM 846 C C . GLY A 1 110 ? -5.989 -5.371 7.728 1.00 90.50 110 GLY A C 1
ATOM 847 O O . GLY A 1 110 ? -6.037 -6.445 7.126 1.00 90.50 110 GLY A O 1
ATOM 848 N N . ARG A 1 111 ? -6.147 -4.209 7.092 1.00 92.50 111 ARG A N 1
ATOM 849 C CA . ARG A 1 111 ? -6.319 -4.081 5.639 1.00 92.50 111 ARG A CA 1
ATOM 850 C C . ARG A 1 111 ? -5.131 -3.369 5.010 1.00 92.50 111 ARG A C 1
ATOM 852 O O . ARG A 1 111 ? -4.433 -2.593 5.657 1.00 92.50 111 ARG A O 1
ATOM 859 N N . VAL A 1 112 ? -4.954 -3.602 3.717 1.00 94.56 112 VAL A N 1
ATOM 86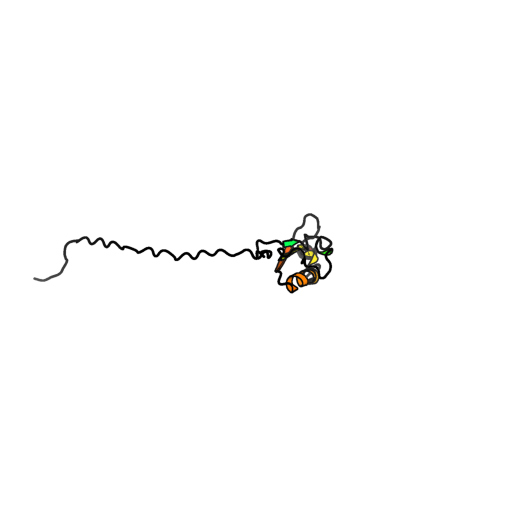0 C CA . VAL A 1 112 ? -3.932 -2.952 2.900 1.00 94.56 112 VAL A CA 1
ATOM 861 C C . VAL A 1 112 ? -4.632 -2.181 1.793 1.00 94.56 112 VAL A C 1
ATOM 863 O O . VAL A 1 112 ? -5.553 -2.694 1.159 1.00 94.56 112 VAL A O 1
ATOM 866 N N . ALA A 1 113 ? -4.212 -0.942 1.581 1.00 94.44 113 ALA A N 1
ATOM 867 C CA . ALA A 1 113 ? -4.682 -0.089 0.505 1.00 94.44 113 ALA A CA 1
ATOM 868 C C . ALA A 1 113 ? -3.488 0.335 -0.352 1.00 94.44 113 ALA A C 1
ATOM 870 O O . ALA A 1 113 ? -2.480 0.816 0.165 1.00 94.44 113 ALA A O 1
ATOM 871 N N . PHE A 1 114 ? -3.612 0.170 -1.666 1.00 94.00 114 PHE A N 1
ATOM 872 C CA . PHE A 1 114 ? -2.540 0.448 -2.616 1.00 94.00 114 PHE A CA 1
ATOM 873 C C . PHE A 1 114 ? -2.880 1.649 -3.490 1.00 94.00 114 PHE A C 1
ATOM 875 O O . PHE A 1 114 ? -4.033 1.853 -3.875 1.00 94.00 114 PHE A O 1
ATOM 882 N N . ARG A 1 115 ? -1.856 2.418 -3.858 1.00 95.81 115 ARG A N 1
ATOM 883 C CA . ARG A 1 115 ? -1.941 3.398 -4.940 1.00 95.81 115 ARG A CA 1
ATOM 884 C C . ARG A 1 115 ? -0.644 3.396 -5.729 1.00 95.81 115 ARG A C 1
ATOM 886 O O . ARG A 1 115 ? 0.385 3.843 -5.230 1.00 95.81 115 ARG A O 1
ATOM 893 N N . ILE A 1 116 ? -0.729 2.949 -6.973 1.00 97.06 116 ILE A N 1
ATOM 894 C CA . ILE A 1 116 ? 0.386 2.998 -7.913 1.00 97.06 116 ILE A CA 1
ATOM 895 C C . ILE A 1 116 ? 0.259 4.271 -8.741 1.00 97.06 116 ILE A C 1
ATOM 897 O O . ILE A 1 116 ? -0.808 4.548 -9.292 1.00 97.06 116 ILE A O 1
ATOM 901 N N . THR A 1 117 ? 1.307 5.091 -8.772 1.00 96.81 117 THR A N 1
ATOM 902 C CA . THR A 1 117 ? 1.288 6.371 -9.487 1.00 96.81 117 THR A CA 1
ATOM 903 C C . THR A 1 117 ? 2.153 6.347 -10.740 1.00 96.81 117 THR A C 1
ATOM 905 O O . THR A 1 117 ? 3.264 5.828 -10.750 1.00 96.81 117 THR A O 1
ATOM 908 N N . CYS A 1 118 ? 1.638 6.959 -11.807 1.00 96.00 118 CYS A N 1
ATOM 909 C CA . CYS A 1 118 ? 2.330 7.095 -13.093 1.00 96.00 118 CYS A CA 1
ATOM 910 C C . CYS A 1 118 ? 2.963 8.487 -13.276 1.00 96.00 118 CYS A C 1
ATOM 912 O O . CYS A 1 118 ? 3.721 8.714 -14.217 1.00 96.00 118 CYS A O 1
ATOM 914 N N . SER A 1 119 ? 2.666 9.429 -12.374 1.00 94.19 119 SER A N 1
ATOM 915 C CA . SER A 1 119 ? 3.181 10.798 -12.390 1.00 94.19 119 SER A CA 1
ATOM 916 C C . SER A 1 119 ? 3.429 11.286 -10.966 1.00 94.19 119 SER A C 1
ATOM 918 O O . SER A 1 119 ? 2.588 11.104 -10.084 1.00 94.19 119 SER A O 1
ATOM 920 N N . GLU A 1 120 ? 4.589 11.899 -10.749 1.00 93.94 120 GLU A N 1
ATOM 921 C CA . GLU A 1 120 ? 5.010 12.491 -9.483 1.00 93.94 120 GLU A CA 1
ATOM 922 C C . GLU A 1 120 ? 5.811 13.765 -9.775 1.00 93.94 120 GLU A C 1
ATOM 924 O O . GLU A 1 120 ? 6.607 13.801 -10.708 1.00 93.94 120 GLU A O 1
ATOM 929 N N . SER A 1 121 ? 5.636 14.812 -8.968 1.00 92.44 121 SER A N 1
ATOM 930 C CA . SER A 1 121 ? 6.303 16.108 -9.182 1.00 92.44 121 SER A CA 1
ATOM 931 C C . SER A 1 121 ? 7.805 16.101 -8.878 1.00 92.44 121 SER A C 1
ATOM 933 O O . SER A 1 121 ? 8.533 16.974 -9.340 1.00 92.44 121 SER A O 1
ATOM 935 N N . TRP A 1 122 ? 8.267 15.140 -8.080 1.00 91.38 122 TRP A N 1
ATOM 936 C CA . TRP A 1 122 ? 9.629 15.071 -7.540 1.00 91.38 122 TRP A CA 1
ATOM 937 C C . TRP A 1 122 ? 10.482 13.972 -8.191 1.00 91.38 122 TRP A C 1
ATOM 939 O O . TRP A 1 122 ? 11.691 13.926 -7.973 1.00 91.38 122 TRP A O 1
ATOM 949 N N . LEU A 1 123 ? 9.872 13.085 -8.983 1.00 93.25 123 LEU A N 1
ATOM 950 C CA . LEU A 1 123 ? 10.538 11.949 -9.612 1.00 93.25 123 LEU A CA 1
ATOM 951 C C . LEU A 1 123 ? 10.431 12.071 -11.128 1.00 93.25 123 LEU A C 1
ATOM 953 O O . LEU A 1 123 ? 9.334 12.105 -11.676 1.00 93.25 123 LEU A O 1
ATOM 957 N N . ARG A 1 124 ? 11.579 12.075 -11.815 1.00 93.38 124 ARG A N 1
ATOM 958 C CA . ARG A 1 124 ? 11.637 12.199 -13.280 1.00 93.38 124 ARG A CA 1
ATOM 959 C C . ARG A 1 124 ? 10.806 11.133 -14.004 1.00 93.38 124 ARG A C 1
ATOM 961 O O . ARG A 1 124 ? 10.172 11.439 -15.007 1.00 93.38 124 ARG A O 1
ATOM 968 N N . TYR A 1 125 ? 10.831 9.901 -13.502 1.00 94.25 125 TYR A N 1
ATOM 969 C CA . TYR A 1 125 ? 10.135 8.755 -14.081 1.00 94.25 125 TYR A CA 1
ATOM 970 C C . TYR A 1 125 ? 9.325 8.047 -12.999 1.00 94.25 125 TYR A C 1
ATOM 972 O O . TYR A 1 125 ? 9.831 7.160 -12.317 1.00 94.25 125 TYR A O 1
ATOM 980 N N . ALA A 1 126 ? 8.078 8.480 -12.802 1.00 96.38 126 ALA A N 1
ATOM 981 C CA . ALA A 1 126 ? 7.114 7.748 -11.978 1.00 96.38 126 ALA A CA 1
ATOM 982 C C . ALA A 1 126 ? 6.490 6.575 -12.745 1.00 96.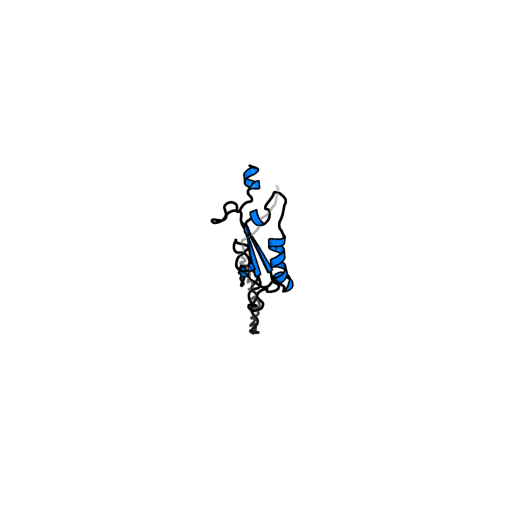38 126 ALA A C 1
ATOM 984 O O . ALA A 1 126 ? 6.346 5.487 -12.202 1.00 96.38 126 ALA A O 1
ATOM 985 N N . THR A 1 127 ? 6.194 6.781 -14.028 1.00 97.31 127 THR A N 1
ATOM 986 C CA . THR A 1 127 ? 6.081 5.694 -1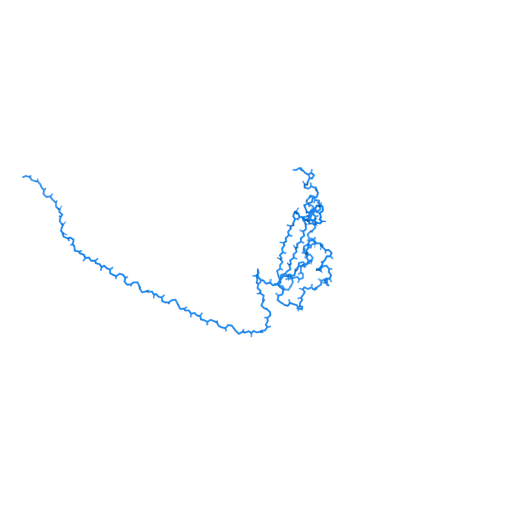5.008 1.00 97.31 127 THR A CA 1
ATOM 987 C C . THR A 1 127 ? 7.493 5.194 -15.337 1.00 97.31 127 THR A C 1
ATOM 989 O O . THR A 1 127 ? 8.379 6.042 -15.488 1.00 97.31 127 THR A O 1
ATOM 992 N N . PRO A 1 128 ? 7.739 3.875 -15.446 1.00 97.31 128 PRO A N 1
ATOM 993 C CA . PRO A 1 128 ? 9.050 3.346 -15.807 1.00 97.31 128 PRO A CA 1
ATOM 994 C C . PRO A 1 128 ? 9.588 3.939 -17.118 1.00 97.31 128 PRO A C 1
ATOM 996 O O . PRO A 1 128 ? 8.838 4.188 -18.062 1.00 97.31 128 PRO A O 1
ATOM 999 N N . GLU A 1 129 ? 10.905 4.153 -17.205 1.00 96.75 129 GLU A N 1
ATOM 1000 C CA . GLU A 1 129 ? 11.509 4.763 -18.399 1.00 96.75 129 GLU A CA 1
ATOM 1001 C C . GLU A 1 129 ? 11.358 3.875 -19.647 1.00 96.75 129 GLU A C 1
ATOM 1003 O O . GLU A 1 129 ? 11.251 4.394 -20.759 1.00 96.75 129 GLU A O 1
ATOM 1008 N N . TRP A 1 130 ? 11.316 2.548 -19.479 1.00 97.25 130 TRP A N 1
ATOM 1009 C CA . TRP A 1 130 ? 11.150 1.608 -20.589 1.00 97.25 130 TRP A CA 1
ATOM 1010 C C . TRP A 1 130 ? 9.823 1.815 -21.332 1.00 97.25 130 TRP A C 1
ATOM 1012 O O . TRP A 1 130 ? 9.821 1.768 -22.558 1.00 97.25 130 TRP A O 1
ATOM 1022 N N . VAL A 1 131 ? 8.743 2.184 -20.630 1.00 97.12 131 VAL A N 1
ATOM 1023 C CA . VAL A 1 131 ? 7.442 2.497 -21.250 1.00 97.12 131 VAL A CA 1
ATOM 1024 C C . VAL A 1 131 ? 7.588 3.657 -22.230 1.00 97.12 131 VAL A C 1
ATOM 1026 O O . VAL A 1 131 ? 7.123 3.589 -23.360 1.00 97.12 131 VAL A O 1
ATOM 1029 N N . LYS A 1 132 ? 8.310 4.714 -21.834 1.00 94.12 132 LYS A N 1
ATOM 1030 C CA . LYS A 1 132 ? 8.583 5.856 -22.718 1.00 94.12 132 LYS A CA 1
ATOM 1031 C C . LYS A 1 132 ? 9.438 5.459 -23.928 1.00 94.12 132 LYS A C 1
ATOM 1033 O O . LYS A 1 132 ? 9.300 6.053 -24.991 1.00 94.12 132 LYS A O 1
ATOM 1038 N N . LYS A 1 133 ? 10.370 4.516 -23.760 1.00 96.62 133 LYS A N 1
ATOM 1039 C CA . LYS A 1 133 ? 11.238 4.037 -24.849 1.00 96.62 133 LYS A CA 1
ATOM 1040 C C . LYS A 1 133 ? 10.487 3.140 -25.840 1.00 96.62 133 LYS A C 1
ATOM 1042 O O . LYS A 1 133 ? 10.923 3.053 -26.982 1.00 96.62 133 LYS A O 1
ATOM 1047 N N . ALA A 1 134 ? 9.394 2.506 -25.415 1.00 95.81 134 ALA A N 1
ATOM 1048 C CA . ALA A 1 134 ? 8.590 1.612 -26.244 1.00 95.81 134 ALA A CA 1
ATOM 1049 C C . ALA A 1 134 ? 7.728 2.341 -27.297 1.00 95.81 134 ALA A C 1
ATOM 1051 O O . ALA A 1 134 ? 7.417 1.737 -28.322 1.00 95.81 134 ALA A O 1
ATOM 1052 N N . GLY A 1 135 ? 7.412 3.628 -27.089 1.00 86.19 135 GLY A N 1
ATOM 1053 C CA . GLY A 1 135 ? 6.640 4.463 -28.023 1.00 86.19 135 GLY A CA 1
ATOM 1054 C C . GLY A 1 135 ? 5.274 4.841 -27.481 1.00 86.19 135 GLY A C 1
ATOM 1055 O O . GLY A 1 135 ? 4.303 4.126 -27.804 1.00 86.19 135 GLY A O 1
#

pLDDT: mean 84.24, std 18.59, range [31.42, 98.19]

Radius of gyration: 32.86 Å; chains: 1; bounding box: 101×27×67 Å

Foldseek 3Di:
DDDDDDDDDDDDDDDDPPPDPPDDDDDDDDDDDDPPAADADPPPWAEQALDPADVCDRVVPDDQLDPPPVDRRHQEYEAEYQVCQQDVDVVDGDCCSPCSNVVNSVVVVGYYHYHYDQDDPPDPGSPHVVVVVVD